Protein AF-A0AAD3AAC0-F1 (afdb_monomer_lite)

Sequence (88 aa):
MTIDFDFTVAINDIAPGTVSIINKSKGGSQYEWTFEGGIPSTSNQQHPGTITFADGGEHKIHLRVFNGSKYEERTKTLTLQPPIQADF

Secondary structure (DSSP, 8-state):
-B--EEEEESS-SBSSEEEEEEE--BS-SEEEEEETTEESSEE-SSS--EEEE-S-EEEEEEEEEEETTEEEEEEEEEEEBPP-----

Radius of gyration: 14.34 Å; chains: 1; bounding box: 39×17×46 Å

Foldseek 3Di:
DAWDKDKDWDPDLAFQTKIFIGTPDPQFDWKWKAKAQWVVRIDTDSGPTIITHHAFAKIKIKMWTDNPPDIDIDIDIRGGDGHDDPDD

Structure (mmCIF, N/CA/C/O backbone):
data_AF-A0AAD3AAC0-F1
#
_entry.id   AF-A0AAD3AAC0-F1
#
loop_
_atom_site.group_PDB
_atom_site.id
_atom_site.type_symbol
_atom_site.label_atom_id
_atom_site.label_alt_id
_atom_site.label_comp_id
_atom_site.label_asym_id
_atom_site.label_entity_id
_atom_site.label_seq_id
_atom_site.pdbx_PDB_ins_code
_atom_site.Cartn_x
_atom_site.Cartn_y
_atom_site.Cartn_z
_atom_site.occupancy
_atom_site.B_iso_or_equiv
_atom_site.auth_seq_id
_atom_site.auth_comp_id
_atom_site.auth_asym_id
_atom_site.auth_atom_id
_atom_site.pdbx_PDB_model_num
ATOM 1 N N . MET A 1 1 ? -6.857 7.746 17.002 1.00 88.12 1 MET A N 1
ATOM 2 C CA . MET A 1 1 ? -6.361 6.770 16.010 1.00 88.12 1 MET A CA 1
ATOM 3 C C . MET A 1 1 ? -5.031 7.292 15.498 1.00 88.12 1 MET A C 1
ATOM 5 O O . MET A 1 1 ? -4.788 8.484 15.635 1.00 88.12 1 MET A O 1
ATOM 9 N N . THR A 1 2 ? -4.148 6.434 15.002 1.00 93.38 2 THR A N 1
ATOM 10 C CA . THR A 1 2 ? -2.923 6.890 14.332 1.00 93.38 2 THR A CA 1
ATOM 11 C C . THR A 1 2 ? -2.807 6.131 13.031 1.00 93.38 2 THR A C 1
ATOM 13 O O . THR A 1 2 ? -2.805 4.900 13.055 1.00 93.38 2 THR A O 1
ATOM 16 N N . ILE A 1 3 ? -2.731 6.849 11.916 1.00 96.88 3 ILE A N 1
ATOM 17 C CA . ILE A 1 3 ? -2.528 6.259 10.599 1.00 96.88 3 ILE A CA 1
ATOM 18 C C . ILE A 1 3 ? -1.062 6.377 10.200 1.00 96.88 3 ILE A C 1
ATOM 20 O O . ILE A 1 3 ? -0.501 7.470 10.198 1.00 96.88 3 ILE A O 1
ATOM 24 N N . ASP A 1 4 ? -0.436 5.251 9.881 1.00 97.62 4 ASP A N 1
ATOM 25 C CA . ASP A 1 4 ? 0.880 5.225 9.256 1.00 97.62 4 ASP A CA 1
ATOM 26 C C . ASP A 1 4 ? 1.121 3.890 8.555 1.00 97.62 4 ASP A C 1
ATOM 28 O O . ASP A 1 4 ? 0.555 2.856 8.921 1.00 97.62 4 ASP A O 1
ATOM 32 N N . PHE A 1 5 ? 1.977 3.903 7.547 1.00 98.50 5 PHE A N 1
ATOM 33 C CA . PHE A 1 5 ? 2.449 2.698 6.881 1.00 98.50 5 PHE A CA 1
ATOM 34 C C . PHE A 1 5 ? 3.788 2.977 6.224 1.00 98.50 5 PHE A C 1
ATOM 36 O O . PHE A 1 5 ? 4.063 4.114 5.871 1.00 98.50 5 PHE A O 1
ATOM 43 N N . ASP A 1 6 ? 4.596 1.953 6.016 1.00 98.12 6 ASP A N 1
ATOM 44 C CA . ASP A 1 6 ? 5.796 2.026 5.190 1.00 98.12 6 ASP A CA 1
ATOM 45 C C . ASP A 1 6 ? 5.746 0.971 4.097 1.00 98.12 6 ASP A C 1
ATOM 47 O O . ASP A 1 6 ? 4.856 0.118 4.067 1.00 98.12 6 ASP A O 1
ATOM 51 N N . PHE A 1 7 ? 6.713 1.039 3.195 1.00 96.81 7 PHE A N 1
ATOM 52 C CA . PHE A 1 7 ? 6.905 0.038 2.171 1.00 96.81 7 PHE A CA 1
ATOM 53 C C .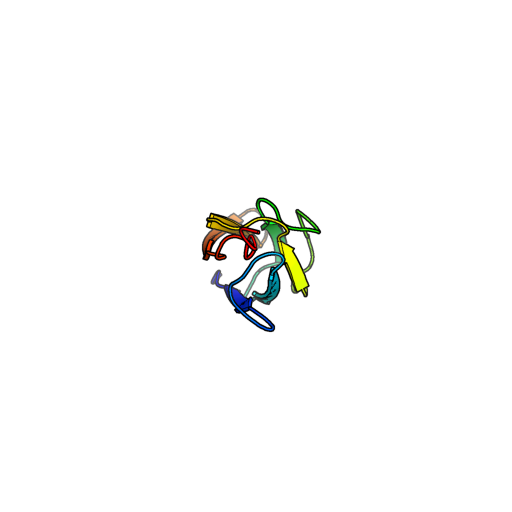 PHE A 1 7 ? 8.394 -0.203 1.927 1.00 96.81 7 PHE A C 1
ATOM 55 O O . PHE A 1 7 ? 9.224 0.673 2.169 1.00 96.81 7 PHE A O 1
ATOM 62 N N . THR A 1 8 ? 8.731 -1.399 1.454 1.00 95.50 8 THR A N 1
ATOM 63 C CA . THR A 1 8 ? 10.110 -1.785 1.130 1.00 95.50 8 THR A CA 1
ATOM 64 C C . THR A 1 8 ? 10.162 -2.465 -0.229 1.00 95.50 8 THR A C 1
ATOM 66 O O . THR A 1 8 ? 9.387 -3.390 -0.480 1.00 95.50 8 THR A O 1
ATOM 69 N N . VAL A 1 9 ? 11.092 -2.044 -1.082 1.00 93.06 9 VAL A N 1
ATOM 70 C CA . VAL A 1 9 ? 11.346 -2.667 -2.389 1.00 93.06 9 VAL A CA 1
ATOM 71 C C . VAL A 1 9 ? 12.220 -3.914 -2.195 1.00 93.06 9 VAL A C 1
ATOM 73 O O . VAL A 1 9 ? 13.193 -3.863 -1.448 1.00 93.06 9 VAL A O 1
ATOM 76 N N . ALA A 1 10 ? 11.858 -5.045 -2.810 1.00 78.69 10 ALA A N 1
ATOM 77 C CA . ALA A 1 10 ? 12.424 -6.357 -2.466 1.00 78.69 10 ALA A CA 1
ATOM 78 C C . ALA A 1 10 ? 13.814 -6.671 -3.060 1.00 78.69 10 ALA A C 1
ATOM 80 O O . ALA A 1 10 ? 14.540 -7.469 -2.471 1.00 78.69 10 ALA A O 1
ATOM 81 N N . ILE A 1 11 ? 14.179 -6.104 -4.218 1.00 75.62 11 ILE A N 1
ATOM 82 C CA . ILE A 1 11 ? 15.425 -6.451 -4.936 1.00 75.62 11 ILE A CA 1
ATOM 83 C C . ILE A 1 11 ? 16.171 -5.185 -5.366 1.00 75.62 11 ILE A C 1
ATOM 85 O O . ILE A 1 11 ? 17.288 -4.934 -4.921 1.00 75.62 11 ILE A O 1
ATOM 89 N N . ASN A 1 12 ? 15.544 -4.380 -6.217 1.00 78.81 12 ASN A N 1
ATOM 90 C CA . ASN A 1 12 ? 16.070 -3.135 -6.762 1.00 78.81 12 ASN A CA 1
ATOM 91 C C . ASN A 1 12 ? 14.905 -2.220 -7.148 1.00 78.81 12 ASN A C 1
ATOM 93 O O . ASN A 1 12 ? 13.769 -2.666 -7.295 1.00 78.81 12 ASN A O 1
ATOM 97 N N . ASP A 1 13 ? 15.186 -0.936 -7.310 1.00 87.44 13 ASP A N 1
ATOM 98 C CA . ASP A 1 13 ? 14.214 0.094 -7.664 1.00 87.44 13 ASP A CA 1
ATOM 99 C C . ASP A 1 13 ? 13.889 0.126 -9.165 1.00 87.44 13 ASP A C 1
ATOM 101 O O . ASP A 1 13 ? 13.428 1.148 -9.637 1.00 87.44 13 ASP A O 1
ATOM 105 N N . ILE A 1 14 ? 14.087 -0.959 -9.923 1.00 91.88 14 ILE A N 1
ATOM 106 C CA . ILE A 1 14 ? 13.817 -1.031 -11.371 1.00 91.88 14 ILE A CA 1
ATOM 107 C C . ILE A 1 14 ? 12.530 -1.822 -11.617 1.00 91.88 14 ILE A C 1
ATOM 109 O O . ILE A 1 14 ? 12.317 -2.872 -11.011 1.00 91.88 14 ILE A O 1
ATOM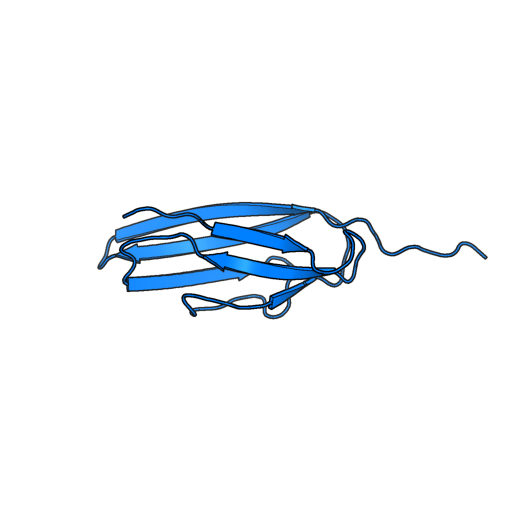 113 N N . ALA A 1 15 ? 11.680 -1.342 -12.523 1.00 91.94 15 ALA A N 1
ATOM 114 C CA . ALA A 1 15 ? 10.457 -2.037 -12.902 1.00 91.94 15 ALA A CA 1
ATOM 115 C C . ALA A 1 15 ? 10.719 -3.293 -13.775 1.00 91.94 15 ALA A C 1
ATOM 117 O O . ALA A 1 15 ? 11.602 -3.261 -14.638 1.00 91.94 15 ALA A O 1
ATOM 118 N N . PRO A 1 16 ? 9.947 -4.389 -13.606 1.00 93.12 16 PRO A N 1
ATOM 119 C CA . PRO A 1 16 ? 8.867 -4.563 -12.634 1.00 93.12 16 PRO A CA 1
ATOM 120 C C . PRO A 1 16 ? 9.385 -4.731 -11.195 1.00 93.12 16 PRO A C 1
ATOM 122 O O . PRO A 1 16 ? 10.223 -5.587 -10.911 1.00 93.12 16 PRO A O 1
ATOM 125 N N . GLY A 1 17 ? 8.838 -3.938 -10.272 1.00 93.25 17 GLY A N 1
ATOM 126 C CA . GLY A 1 17 ? 9.236 -3.907 -8.865 1.00 93.25 17 GLY A CA 1
ATOM 127 C C . GLY A 1 17 ? 8.212 -4.593 -7.964 1.00 93.25 17 GLY A C 1
ATOM 128 O O . GLY A 1 17 ? 7.013 -4.334 -8.061 1.00 93.25 17 GLY A O 1
ATOM 129 N N . THR A 1 18 ? 8.671 -5.450 -7.046 1.00 95.19 18 THR A N 1
ATOM 130 C CA . THR A 1 18 ? 7.821 -5.992 -5.970 1.00 95.19 18 THR A CA 1
ATOM 131 C C . THR A 1 18 ? 8.078 -5.244 -4.671 1.00 95.19 18 THR A C 1
ATOM 133 O O . THR A 1 18 ? 9.224 -5.105 -4.232 1.00 95.19 18 THR A O 1
ATOM 136 N N . VAL A 1 19 ? 6.998 -4.784 -4.046 1.00 96.12 19 VAL A N 1
ATOM 137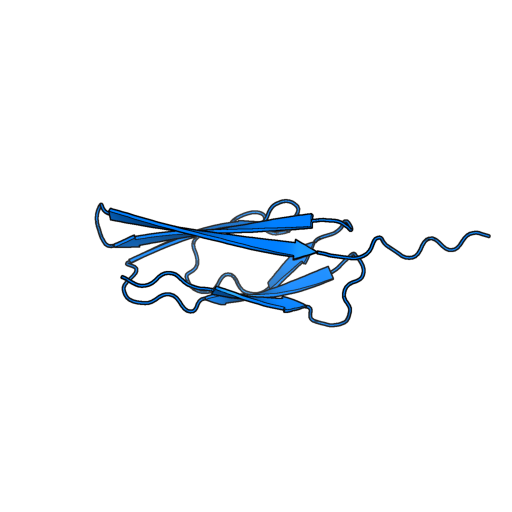 C CA . VAL A 1 19 ? 7.027 -3.944 -2.852 1.00 96.12 19 VAL A CA 1
ATOM 138 C C . VAL A 1 19 ? 6.226 -4.594 -1.733 1.00 96.12 19 VAL A C 1
ATOM 140 O O . VAL A 1 19 ? 5.071 -4.966 -1.916 1.00 96.12 19 VAL A O 1
ATOM 143 N N . SER A 1 20 ? 6.836 -4.722 -0.557 1.00 96.88 20 SER A N 1
ATOM 144 C CA . SER A 1 20 ? 6.165 -5.190 0.658 1.00 96.88 20 SER A CA 1
ATOM 145 C C . SER A 1 20 ? 5.577 -4.009 1.419 1.00 96.88 20 SER A C 1
ATOM 147 O O . SER A 1 20 ? 6.278 -3.024 1.654 1.00 96.88 20 SER A O 1
ATOM 149 N N . ILE A 1 21 ? 4.304 -4.100 1.803 1.00 98.00 21 ILE A N 1
ATOM 150 C CA . ILE A 1 21 ? 3.577 -3.044 2.514 1.00 98.00 21 ILE A CA 1
ATOM 151 C C . ILE A 1 21 ? 3.511 -3.367 4.007 1.00 98.00 21 ILE A C 1
ATOM 153 O O . ILE A 1 21 ? 3.049 -4.431 4.421 1.00 98.00 21 ILE A O 1
ATOM 157 N N . ILE A 1 22 ? 3.915 -2.407 4.836 1.00 97.75 22 ILE A N 1
ATOM 158 C CA . ILE A 1 22 ? 3.979 -2.536 6.291 1.00 97.75 22 ILE A CA 1
ATOM 159 C C . ILE A 1 22 ? 3.002 -1.544 6.916 1.00 97.75 22 ILE A C 1
ATOM 161 O O . ILE A 1 22 ? 3.295 -0.357 7.049 1.00 97.75 22 ILE A O 1
ATOM 165 N N . ASN A 1 23 ? 1.839 -2.026 7.347 1.00 97.81 23 ASN A N 1
ATOM 166 C CA . ASN A 1 23 ? 0.886 -1.202 8.085 1.00 97.81 23 ASN A CA 1
ATOM 167 C C . ASN A 1 23 ? 1.380 -0.938 9.519 1.00 97.81 23 ASN A C 1
ATOM 169 O O . ASN A 1 23 ? 1.599 -1.878 10.283 1.00 97.81 23 ASN A O 1
ATOM 173 N N . LYS A 1 24 ? 1.517 0.338 9.892 1.00 97.75 24 LYS A N 1
ATOM 174 C CA . LYS A 1 24 ? 1.914 0.804 11.235 1.00 97.75 24 LYS A CA 1
ATOM 175 C C . LYS A 1 24 ? 0.764 1.484 11.990 1.00 97.75 24 LYS A C 1
ATOM 177 O O . LYS A 1 24 ? 0.963 2.002 13.090 1.00 97.75 24 LYS A O 1
ATOM 182 N N . SER A 1 25 ? -0.435 1.481 11.414 1.00 96.94 25 SER A N 1
ATOM 183 C CA . SER A 1 25 ? -1.608 2.154 11.964 1.00 96.94 25 SER A CA 1
ATOM 184 C C . SER A 1 25 ? -2.101 1.477 13.242 1.00 96.94 25 SER A C 1
ATOM 186 O O . SER A 1 25 ? -2.059 0.253 13.377 1.00 96.94 25 SER A O 1
ATOM 188 N N . LYS A 1 26 ? -2.625 2.272 14.179 1.00 95.62 26 LYS A N 1
ATOM 189 C CA . LYS A 1 26 ? -3.157 1.807 15.468 1.00 95.62 26 LYS A CA 1
ATOM 190 C C . LYS A 1 26 ? -4.575 2.315 15.710 1.00 95.62 26 LYS A C 1
ATOM 192 O O . LYS A 1 26 ? -4.877 3.490 15.491 1.00 95.62 26 LYS A O 1
ATOM 197 N N . GLY A 1 27 ? -5.418 1.431 16.246 1.00 92.69 27 GLY A N 1
ATOM 198 C CA . GLY A 1 27 ? -6.795 1.749 16.632 1.00 92.69 27 GLY A CA 1
ATOM 199 C C . GLY A 1 27 ? -7.750 1.934 15.450 1.00 92.69 27 GLY A C 1
ATOM 200 O O . GLY A 1 27 ? -8.641 2.775 15.546 1.00 92.69 27 GLY A O 1
ATOM 201 N N . GLY A 1 28 ? -7.530 1.199 14.354 1.00 95.06 28 GLY A N 1
ATOM 202 C CA . GLY A 1 28 ? -8.443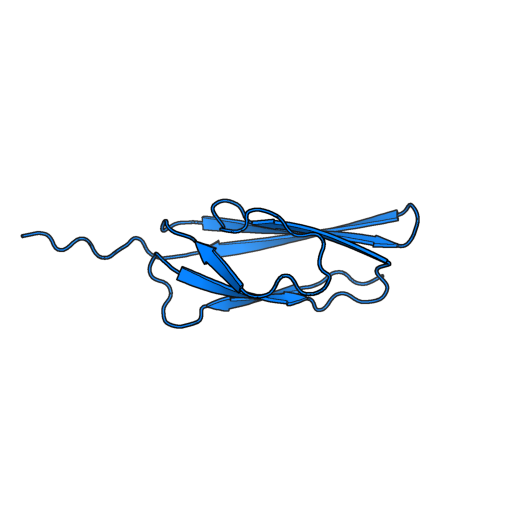 1.107 13.213 1.00 95.06 28 GLY A CA 1
ATOM 203 C C . GLY A 1 28 ? -9.279 -0.175 13.257 1.00 95.06 28 GLY A C 1
ATOM 204 O O . GLY A 1 28 ? -8.815 -1.195 13.761 1.00 95.06 28 GLY A O 1
ATOM 205 N N . SER A 1 29 ? -10.503 -0.113 12.740 1.00 95.75 29 SER A N 1
ATOM 206 C CA . SER A 1 29 ? -11.448 -1.229 12.616 1.00 95.75 29 SER A CA 1
ATOM 207 C C . SER A 1 29 ? -11.608 -1.733 11.177 1.00 95.75 29 SER A C 1
ATOM 209 O O . SER A 1 29 ? -11.999 -2.878 10.985 1.00 95.75 29 SER A O 1
ATOM 211 N N . GLN A 1 30 ? -11.314 -0.903 10.171 1.00 97.75 30 GLN A N 1
ATOM 212 C CA . GLN A 1 30 ? -11.346 -1.266 8.748 1.00 97.75 30 GLN A CA 1
ATOM 213 C C . GLN A 1 30 ? -10.236 -0.527 7.995 1.00 97.75 30 GLN A C 1
ATOM 215 O O . GLN A 1 30 ? -9.886 0.601 8.353 1.00 97.75 30 GLN A O 1
ATOM 220 N N . TYR A 1 31 ? -9.705 -1.173 6.957 1.00 98.25 31 TYR A N 1
ATOM 221 C CA . TYR A 1 31 ? -8.619 -0.679 6.116 1.00 98.25 31 TYR A CA 1
ATOM 222 C C . TYR A 1 31 ? -9.059 -0.728 4.655 1.00 98.25 31 TYR A C 1
ATOM 224 O O . TYR A 1 31 ? -9.646 -1.718 4.223 1.00 98.25 31 TYR A O 1
ATOM 232 N N . GLU A 1 32 ? -8.770 0.327 3.909 1.00 98.56 32 GLU A N 1
ATOM 233 C CA . GLU A 1 32 ? -8.956 0.399 2.463 1.00 98.56 32 GLU A CA 1
ATOM 234 C C . GLU A 1 32 ? -7.645 0.870 1.843 1.00 98.56 32 GLU A C 1
ATOM 236 O O . GLU A 1 32 ? -7.169 1.972 2.125 1.00 98.56 32 GLU A O 1
ATOM 241 N N . TRP A 1 33 ? -7.051 0.009 1.027 1.00 98.75 33 TRP A N 1
ATOM 242 C CA . TRP A 1 33 ? -5.819 0.279 0.304 1.00 98.75 33 TRP A CA 1
ATOM 243 C C . TRP A 1 33 ? -6.097 0.472 -1.178 1.00 98.75 33 TRP A C 1
ATOM 245 O O . TRP A 1 33 ? -6.849 -0.308 -1.766 1.00 98.75 33 TRP A O 1
ATOM 255 N N . THR A 1 34 ? -5.395 1.426 -1.782 1.00 98.81 34 THR A N 1
ATOM 256 C CA . THR A 1 34 ? -5.305 1.599 -3.235 1.00 98.81 34 THR A CA 1
ATOM 257 C C . THR A 1 34 ? -3.839 1.704 -3.637 1.00 98.81 34 THR A C 1
ATOM 259 O O . THR A 1 34 ? -3.083 2.475 -3.044 1.00 98.81 34 THR A O 1
ATOM 262 N N . PHE A 1 35 ? -3.445 0.940 -4.651 1.00 98.56 35 PHE A N 1
ATOM 263 C CA . PHE A 1 35 ? -2.095 0.885 -5.203 1.00 98.56 35 PHE A CA 1
ATOM 264 C C . PHE A 1 35 ? -2.154 1.285 -6.685 1.00 98.56 35 PHE A C 1
ATOM 266 O O . PHE A 1 35 ? -2.509 0.472 -7.540 1.00 98.56 35 PHE A O 1
ATOM 273 N N . GLU A 1 36 ? -1.855 2.545 -7.008 1.00 98.31 36 GLU A N 1
ATOM 274 C CA . GLU A 1 36 ? -1.934 3.043 -8.390 1.00 98.31 36 GLU A CA 1
ATOM 275 C C . GLU A 1 36 ? -0.887 2.355 -9.284 1.00 98.31 36 GLU A C 1
ATOM 277 O O . GLU A 1 36 ? 0.316 2.505 -9.082 1.00 98.31 36 GLU A O 1
ATOM 282 N N . GLY A 1 37 ? -1.341 1.576 -10.272 1.00 96.69 37 GLY A N 1
ATOM 283 C CA . GLY A 1 37 ? -0.465 0.755 -11.123 1.00 96.69 37 GLY A CA 1
ATOM 284 C C . GLY A 1 37 ? 0.051 -0.530 -10.455 1.00 96.69 37 GLY A C 1
ATOM 285 O O . GLY A 1 37 ? 0.886 -1.223 -11.033 1.00 96.69 37 GLY A O 1
ATOM 286 N N . GLY A 1 38 ? -0.435 -0.852 -9.252 1.00 97.38 38 GLY A N 1
ATOM 287 C CA . GLY A 1 38 ? -0.081 -2.064 -8.518 1.00 97.38 38 GLY A CA 1
ATOM 288 C C . GLY A 1 38 ? -1.013 -3.243 -8.808 1.00 97.38 38 GLY A C 1
ATOM 289 O O . GLY A 1 38 ? -2.189 -3.068 -9.136 1.00 97.38 38 GLY A O 1
ATOM 290 N N . ILE A 1 39 ? -0.494 -4.460 -8.643 1.00 97.25 39 ILE A N 1
ATOM 291 C CA . ILE A 1 39 ? -1.245 -5.718 -8.711 1.00 97.25 39 ILE A CA 1
ATOM 292 C C . ILE A 1 39 ? -1.037 -6.489 -7.393 1.00 97.25 39 ILE A C 1
ATOM 294 O O . ILE A 1 39 ? 0.100 -6.869 -7.098 1.00 97.25 39 ILE A O 1
ATOM 298 N N . PRO A 1 40 ? -2.103 -6.745 -6.603 1.00 98.00 40 PRO A N 1
ATOM 299 C CA . PRO A 1 40 ? -3.469 -6.231 -6.776 1.00 98.00 40 PRO A CA 1
ATOM 300 C C . PRO A 1 40 ? -3.541 -4.699 -6.633 1.00 98.00 40 PRO A C 1
ATOM 302 O O . PRO A 1 40 ? -2.714 -4.096 -5.955 1.00 98.00 40 PRO A O 1
ATOM 305 N N 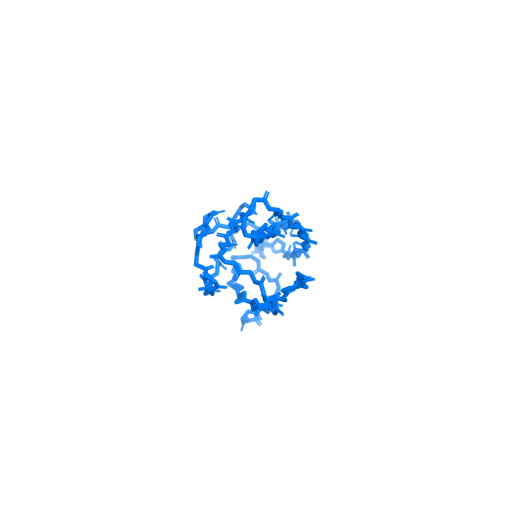. SER A 1 41 ? -4.551 -4.071 -7.244 1.00 98.00 41 SER A N 1
ATOM 306 C CA . SER A 1 41 ? -4.723 -2.607 -7.226 1.00 98.00 41 SER A CA 1
ATOM 307 C C . SER A 1 41 ? -5.410 -2.078 -5.966 1.00 98.00 41 SER A C 1
ATOM 309 O O . SER A 1 41 ? -5.341 -0.884 -5.679 1.00 98.00 41 SER A O 1
ATOM 311 N N . THR A 1 42 ? -6.070 -2.948 -5.199 1.00 98.62 42 THR A N 1
ATOM 312 C CA . THR A 1 42 ? -6.738 -2.608 -3.936 1.00 98.62 42 THR A CA 1
ATOM 313 C C . THR A 1 42 ? -6.623 -3.744 -2.924 1.00 98.62 42 THR A C 1
ATOM 315 O O . THR A 1 42 ? -6.336 -4.888 -3.283 1.00 98.62 42 THR A O 1
ATOM 318 N N . SER A 1 43 ? -6.836 -3.438 -1.643 1.00 98.62 43 SER A N 1
ATOM 319 C CA . SER A 1 43 ? -6.959 -4.444 -0.582 1.00 98.62 43 SER A CA 1
ATOM 320 C C . SER A 1 43 ? -7.768 -3.912 0.598 1.00 98.62 43 SER A C 1
ATOM 322 O O . SER A 1 43 ? -7.692 -2.732 0.933 1.00 98.62 43 SER A O 1
ATOM 324 N N . ASN A 1 44 ? -8.493 -4.800 1.278 1.00 98.31 44 ASN A N 1
ATOM 325 C CA . ASN A 1 44 ? -9.201 -4.499 2.528 1.00 98.31 44 ASN A CA 1
ATOM 326 C C . ASN A 1 44 ? -8.541 -5.167 3.746 1.00 98.31 44 ASN A C 1
ATOM 328 O O . ASN A 1 44 ? -9.060 -5.118 4.862 1.00 98.31 44 ASN A O 1
ATOM 332 N N . GLN A 1 45 ? -7.400 -5.831 3.544 1.00 98.25 45 GLN A N 1
ATOM 333 C CA . GLN A 1 45 ? -6.666 -6.483 4.621 1.00 98.25 45 GLN A CA 1
ATOM 334 C C . GLN A 1 45 ? -5.901 -5.448 5.448 1.00 98.25 45 GLN A C 1
ATOM 336 O O . GLN A 1 45 ? -5.326 -4.497 4.918 1.00 98.25 45 GLN A O 1
ATOM 341 N N . GLN A 1 46 ? -5.814 -5.672 6.761 1.00 97.12 46 GLN A N 1
ATOM 342 C CA . GLN A 1 46 ? -4.925 -4.880 7.616 1.00 97.12 46 GLN A CA 1
ATOM 343 C C . GLN A 1 46 ? -3.464 -4.977 7.147 1.00 97.12 46 GLN A C 1
ATOM 345 O O . GLN A 1 46 ? -2.735 -3.988 7.205 1.00 97.12 46 GLN A O 1
ATOM 350 N N . HIS A 1 47 ? -3.061 -6.148 6.650 1.00 96.88 47 HIS A N 1
ATOM 351 C CA . HIS A 1 47 ? -1.743 -6.416 6.087 1.00 96.88 47 HIS A CA 1
ATOM 352 C C . HIS A 1 47 ? -1.910 -6.890 4.637 1.00 96.88 47 HIS A C 1
ATOM 354 O O . HIS A 1 47 ? -2.182 -8.068 4.434 1.00 96.88 47 HIS A O 1
ATOM 360 N N . PRO A 1 48 ? -1.783 -6.001 3.635 1.00 97.00 48 PRO A N 1
ATOM 361 C CA . PRO A 1 48 ? -2.052 -6.350 2.238 1.00 97.00 48 PRO A CA 1
ATOM 362 C C . PRO A 1 48 ? -0.946 -7.200 1.586 1.00 97.00 48 PRO A C 1
ATOM 364 O O . PRO A 1 48 ? -1.136 -7.694 0.480 1.00 97.00 48 PRO A O 1
ATOM 367 N N . GLY A 1 49 ? 0.192 -7.393 2.262 1.00 96.62 49 GLY A N 1
ATOM 368 C CA . GLY A 1 49 ? 1.292 -8.225 1.779 1.00 96.62 49 GLY A CA 1
ATOM 369 C C . GLY A 1 49 ? 2.156 -7.510 0.742 1.00 96.62 49 GLY A C 1
ATOM 370 O O . GLY A 1 49 ? 2.595 -6.379 0.962 1.00 96.62 49 GLY A O 1
ATOM 371 N N . THR A 1 50 ? 2.435 -8.196 -0.363 1.00 96.81 50 THR A N 1
ATOM 372 C CA . THR A 1 50 ? 3.305 -7.722 -1.445 1.00 96.81 50 THR A CA 1
ATOM 373 C C . THR A 1 50 ? 2.503 -7.299 -2.666 1.00 96.81 50 THR A C 1
ATOM 375 O O . THR A 1 50 ? 1.604 -8.024 -3.086 1.00 96.81 50 THR A O 1
ATOM 378 N N . ILE A 1 51 ? 2.882 -6.173 -3.264 1.00 97.69 51 ILE A N 1
ATOM 379 C CA . ILE A 1 51 ? 2.259 -5.597 -4.456 1.00 97.69 51 ILE A CA 1
ATOM 380 C C . ILE A 1 51 ? 3.314 -5.491 -5.558 1.00 97.69 51 ILE A C 1
ATOM 382 O O . ILE A 1 51 ? 4.439 -5.054 -5.299 1.00 97.69 51 ILE A O 1
ATOM 386 N N . THR A 1 52 ? 2.962 -5.885 -6.779 1.00 96.38 52 THR A N 1
ATOM 387 C CA . THR A 1 52 ? 3.847 -5.779 -7.948 1.00 96.38 52 THR A CA 1
ATOM 388 C C . THR A 1 52 ? 3.456 -4.577 -8.800 1.00 96.38 52 THR A C 1
ATOM 390 O O . THR A 1 52 ? 2.283 -4.414 -9.122 1.00 96.38 52 THR A O 1
ATOM 393 N N . PHE A 1 53 ? 4.435 -3.765 -9.191 1.00 96.06 53 PHE A N 1
ATOM 394 C CA . PHE A 1 53 ? 4.284 -2.626 -10.097 1.00 96.06 53 PHE A CA 1
ATOM 395 C C . PHE A 1 53 ? 5.059 -2.924 -11.380 1.00 96.06 53 PHE A C 1
ATOM 397 O O . PHE A 1 53 ? 6.254 -3.215 -11.323 1.00 96.06 53 PHE A O 1
ATOM 404 N N . ALA A 1 54 ? 4.366 -2.933 -12.520 1.00 94.06 54 ALA A N 1
ATOM 405 C CA . ALA A 1 54 ? 4.944 -3.359 -13.796 1.00 94.06 54 ALA A CA 1
ATOM 406 C C . ALA A 1 54 ? 5.784 -2.268 -14.473 1.00 94.06 54 ALA A C 1
ATOM 408 O O . ALA A 1 54 ? 6.773 -2.582 -15.133 1.00 94.06 54 ALA A O 1
ATOM 409 N N . ASP A 1 55 ? 5.390 -1.011 -14.282 1.00 94.56 55 ASP A N 1
ATOM 410 C CA . ASP A 1 55 ? 5.976 0.148 -14.941 1.00 94.56 55 ASP A CA 1
ATOM 411 C C . ASP A 1 55 ? 6.919 0.910 -14.005 1.00 94.56 55 ASP A C 1
ATOM 413 O O . ASP A 1 55 ? 6.846 0.792 -12.782 1.00 94.56 55 ASP A O 1
ATOM 417 N N . GLY A 1 56 ? 7.833 1.679 -14.597 1.00 94.75 56 GLY A N 1
ATOM 418 C CA . GLY A 1 56 ? 8.604 2.680 -13.867 1.00 94.75 56 GLY A CA 1
ATOM 419 C C . GLY A 1 56 ? 7.814 3.980 -13.714 1.00 94.75 56 GLY A C 1
ATOM 420 O O . GLY A 1 56 ? 6.852 4.235 -14.437 1.00 94.75 56 GLY A O 1
ATOM 421 N N . GLY A 1 57 ? 8.274 4.841 -12.815 1.00 95.75 57 GLY A N 1
ATOM 422 C CA . GLY A 1 57 ? 7.665 6.126 -12.506 1.00 95.75 57 GLY A CA 1
ATOM 423 C C . GLY A 1 57 ? 7.156 6.201 -11.073 1.00 95.75 57 GLY A C 1
ATOM 424 O O . GLY A 1 57 ? 7.572 5.443 -10.195 1.00 95.75 57 GLY A O 1
ATOM 425 N N . GLU A 1 58 ? 6.287 7.179 -10.832 1.00 97.38 58 GLU A N 1
ATOM 426 C CA . GLU A 1 58 ? 5.656 7.386 -9.533 1.00 97.38 58 GLU A CA 1
ATOM 427 C C . GLU A 1 58 ? 4.360 6.582 -9.415 1.00 97.38 58 GLU A C 1
ATOM 429 O O . GLU A 1 58 ? 3.462 6.691 -10.248 1.00 97.38 58 GLU A O 1
ATOM 434 N N . HIS A 1 59 ? 4.238 5.837 -8.322 1.00 97.62 59 HIS A N 1
ATOM 435 C CA . HIS A 1 59 ? 3.055 5.077 -7.947 1.00 97.62 59 HIS A CA 1
ATOM 436 C C . HIS A 1 59 ? 2.587 5.522 -6.569 1.00 97.62 59 HIS A C 1
ATOM 438 O O . HIS A 1 59 ? 3.347 5.480 -5.596 1.00 97.62 59 HIS A O 1
ATOM 444 N N . LYS A 1 60 ? 1.326 5.936 -6.445 1.00 98.50 60 LYS A N 1
ATOM 445 C CA . LYS A 1 60 ? 0.776 6.303 -5.141 1.00 98.50 60 LYS A CA 1
ATOM 446 C C . LYS A 1 60 ? 0.190 5.092 -4.437 1.00 98.50 60 LYS A C 1
ATOM 448 O O . LYS A 1 60 ? -0.576 4.310 -5.002 1.00 98.50 60 LYS A O 1
ATOM 453 N N . ILE A 1 61 ? 0.530 4.984 -3.162 1.00 98.62 61 ILE A N 1
ATOM 454 C CA . ILE A 1 61 ? -0.048 4.029 -2.230 1.00 98.62 61 ILE A CA 1
ATOM 455 C C . ILE A 1 61 ? -0.914 4.831 -1.270 1.00 98.62 61 ILE A C 1
ATOM 457 O O . ILE A 1 61 ? -0.415 5.686 -0.532 1.00 98.62 61 ILE A O 1
ATOM 461 N N . HIS A 1 62 ? -2.211 4.562 -1.294 1.00 98.75 62 HIS A N 1
ATOM 462 C CA . HIS A 1 62 ? -3.202 5.234 -0.470 1.00 98.75 62 HIS A CA 1
ATOM 463 C C . HIS A 1 62 ? -3.758 4.259 0.559 1.00 98.75 62 HIS A C 1
ATOM 465 O O . HIS A 1 62 ? -4.177 3.156 0.215 1.00 98.75 62 HIS A O 1
ATOM 471 N N . LEU A 1 63 ? -3.781 4.687 1.815 1.00 98.69 63 LEU A N 1
ATOM 472 C CA . LEU A 1 63 ? -4.412 3.988 2.920 1.00 98.69 63 LEU A CA 1
ATOM 473 C C . LEU A 1 63 ? -5.511 4.870 3.496 1.00 98.69 63 LEU A C 1
ATOM 475 O O . LEU A 1 63 ? -5.236 5.993 3.913 1.00 98.69 63 LEU A O 1
ATOM 479 N N . ARG A 1 64 ? -6.720 4.334 3.614 1.00 98.44 64 ARG A N 1
ATOM 480 C CA . ARG A 1 64 ? -7.787 4.880 4.451 1.00 98.44 64 ARG A CA 1
ATOM 481 C C . ARG A 1 64 ? -8.080 3.912 5.592 1.00 98.44 64 ARG A C 1
ATOM 483 O O . ARG A 1 64 ? -8.267 2.717 5.372 1.00 98.44 64 ARG A O 1
ATOM 490 N N . VAL A 1 65 ? -8.107 4.423 6.820 1.00 98.31 65 VAL A N 1
ATOM 491 C CA . VAL A 1 65 ? -8.385 3.642 8.032 1.00 98.31 65 VAL A CA 1
ATOM 492 C C . VAL A 1 65 ? -9.607 4.206 8.727 1.00 98.31 65 VAL A C 1
ATOM 494 O O . VAL A 1 65 ? -9.661 5.398 9.021 1.00 98.31 65 VAL A O 1
ATOM 497 N N . PHE A 1 66 ? -10.565 3.340 9.033 1.00 97.75 66 PHE A N 1
ATOM 498 C CA . PHE A 1 66 ? -11.778 3.698 9.758 1.00 97.75 66 PHE A CA 1
ATOM 499 C C . PHE A 1 66 ? -11.658 3.323 11.231 1.00 97.75 66 PHE A C 1
ATOM 501 O O . PHE A 1 66 ? -11.057 2.307 11.573 1.00 97.75 66 PHE A O 1
ATOM 508 N N . ASN A 1 67 ? -12.289 4.108 12.096 1.00 95.19 67 ASN A N 1
ATOM 509 C CA . ASN A 1 67 ? -12.591 3.773 13.483 1.00 95.19 67 ASN A CA 1
ATOM 510 C C . ASN A 1 67 ? -14.050 4.171 13.747 1.00 95.19 67 ASN A C 1
ATOM 512 O O . ASN A 1 67 ? -14.369 5.345 13.971 1.00 95.19 67 ASN A O 1
ATOM 516 N N . GLY A 1 68 ? -14.947 3.188 13.635 1.00 93.50 68 GLY A N 1
ATOM 517 C CA . GLY A 1 68 ? -16.388 3.429 13.597 1.00 93.50 68 GLY A CA 1
ATOM 518 C C . GLY A 1 68 ? -16.782 4.225 12.349 1.00 93.50 68 GLY A C 1
ATOM 519 O O . GLY A 1 68 ? -16.426 3.854 11.236 1.00 93.50 68 GLY A O 1
ATOM 520 N N . SER A 1 69 ? -17.503 5.330 12.534 1.00 93.06 69 SER A N 1
ATOM 521 C CA . SER A 1 69 ? -17.944 6.223 11.452 1.00 93.06 69 SER A CA 1
ATOM 522 C C . SER A 1 69 ? -16.915 7.286 11.047 1.00 93.06 69 SER A C 1
ATOM 524 O O . SER A 1 69 ? -17.154 8.037 10.103 1.00 93.06 69 SER A O 1
ATOM 526 N N . LYS A 1 70 ? -15.779 7.379 11.749 1.00 95.50 70 LYS A N 1
ATOM 527 C CA . LYS A 1 70 ? -14.683 8.299 11.410 1.00 95.50 70 LYS A CA 1
ATOM 528 C C . LYS A 1 70 ? -13.611 7.571 10.615 1.00 95.50 70 LYS A C 1
ATOM 530 O O . LYS A 1 70 ? -13.375 6.388 10.851 1.00 95.50 70 LYS A O 1
ATOM 535 N N . TYR A 1 71 ? -12.913 8.294 9.748 1.00 96.88 71 TYR A N 1
ATOM 536 C CA . TYR A 1 71 ? -11.736 7.781 9.059 1.00 96.88 71 TYR A CA 1
ATOM 537 C C . TYR A 1 71 ? -10.622 8.824 8.991 1.00 96.88 71 TYR A C 1
ATOM 539 O O . TYR A 1 71 ? -10.869 10.025 9.079 1.00 96.88 71 TYR A O 1
ATOM 547 N N . GLU A 1 72 ? -9.399 8.337 8.832 1.00 97.81 72 GLU A N 1
ATOM 548 C CA . GLU A 1 72 ? -8.232 9.117 8.425 1.00 97.81 72 GLU A CA 1
ATOM 549 C C . GLU A 1 72 ? -7.620 8.449 7.196 1.00 97.81 72 GLU A C 1
ATOM 551 O O . GLU A 1 72 ? -7.806 7.252 6.963 1.00 97.81 72 GLU A O 1
ATOM 556 N N . GLU A 1 73 ? -6.882 9.217 6.405 1.00 98.19 73 GLU A N 1
ATOM 557 C CA . GLU A 1 73 ? -6.224 8.719 5.204 1.00 98.19 73 GLU A CA 1
ATOM 558 C C . GLU A 1 73 ? -4.784 9.222 5.103 1.00 98.19 73 GLU A C 1
ATOM 560 O O . GLU A 1 73 ? -4.412 10.258 5.661 1.00 98.19 73 GLU A O 1
ATOM 565 N N . ARG A 1 74 ? -3.939 8.429 4.445 1.00 98.44 74 ARG A N 1
ATOM 566 C CA . ARG A 1 74 ? -2.521 8.705 4.241 1.00 98.44 74 ARG A CA 1
ATOM 567 C C . ARG A 1 74 ? -2.086 8.196 2.879 1.00 98.44 74 ARG A C 1
ATOM 569 O O . ARG A 1 74 ? -2.460 7.103 2.467 1.00 98.44 74 ARG A O 1
ATOM 576 N N . THR A 1 75 ? -1.234 8.978 2.233 1.00 98.69 75 THR A N 1
ATOM 577 C CA . THR A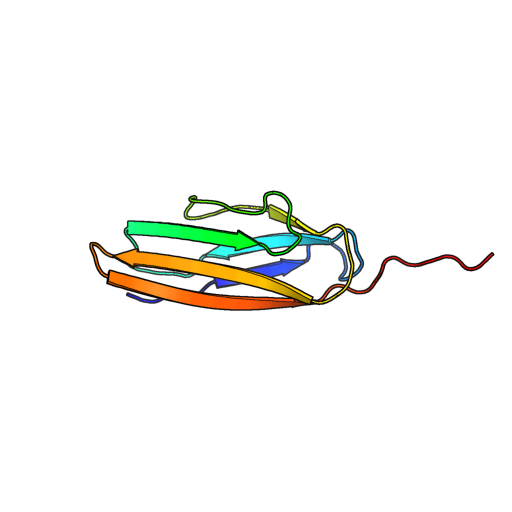 1 75 ? -0.656 8.665 0.927 1.00 98.69 75 THR A CA 1
ATOM 578 C C . THR A 1 75 ? 0.859 8.677 1.032 1.00 98.69 75 THR A C 1
ATOM 580 O O . THR A 1 75 ? 1.416 9.590 1.645 1.00 98.69 75 THR A O 1
ATOM 583 N N . LYS A 1 76 ? 1.526 7.699 0.418 1.00 98.50 76 LYS A N 1
ATOM 584 C CA . LYS A 1 76 ? 2.972 7.734 0.165 1.00 98.50 76 LYS A CA 1
ATOM 585 C C . LYS A 1 76 ? 3.244 7.393 -1.298 1.00 98.50 76 LYS A C 1
ATOM 587 O O . LYS A 1 76 ? 2.528 6.583 -1.883 1.00 98.50 76 LYS A O 1
ATOM 592 N N . THR A 1 77 ? 4.272 8.013 -1.866 1.00 98.25 77 THR A N 1
ATOM 593 C CA . THR A 1 77 ? 4.689 7.797 -3.255 1.00 98.25 77 THR A CA 1
ATOM 594 C C . THR A 1 77 ? 5.856 6.819 -3.293 1.00 98.25 77 THR A C 1
ATOM 596 O O . THR A 1 77 ? 6.864 7.034 -2.623 1.00 98.25 77 THR A O 1
ATOM 599 N N . LEU A 1 78 ? 5.706 5.752 -4.070 1.00 96.31 78 LEU A N 1
ATOM 600 C CA . LEU A 1 78 ? 6.771 4.858 -4.507 1.00 96.31 78 LEU A CA 1
ATOM 601 C C . LEU A 1 78 ? 7.310 5.378 -5.842 1.00 96.31 78 LEU A C 1
ATOM 603 O O . LEU A 1 78 ? 6.523 5.693 -6.728 1.00 96.31 78 LEU A O 1
ATOM 607 N N . THR A 1 79 ? 8.627 5.411 -6.010 1.00 96.00 79 THR A N 1
ATOM 608 C CA . THR A 1 79 ? 9.256 5.712 -7.300 1.00 96.00 79 THR A CA 1
ATOM 609 C C . THR A 1 79 ? 10.062 4.503 -7.750 1.00 96.00 79 THR A C 1
ATOM 611 O O . THR A 1 79 ? 10.896 4.010 -6.991 1.00 96.00 79 THR A O 1
ATOM 614 N N . LEU A 1 80 ? 9.805 4.033 -8.968 1.00 95.62 80 LEU A N 1
ATOM 615 C CA . LEU A 1 80 ? 10.586 2.998 -9.640 1.00 95.62 80 LEU A CA 1
ATOM 616 C C . LEU A 1 80 ? 11.282 3.590 -10.867 1.00 95.62 80 LEU A C 1
ATOM 618 O O . LEU A 1 80 ? 10.717 4.396 -11.601 1.00 95.62 80 LEU A O 1
ATOM 622 N N . GLN A 1 81 ? 12.516 3.184 -11.107 1.00 94.44 81 GLN A N 1
ATOM 623 C CA . GLN A 1 81 ? 13.225 3.421 -12.348 1.00 94.44 81 GLN A CA 1
ATOM 624 C C . GLN A 1 81 ? 12.552 2.643 -13.490 1.00 94.44 81 GLN A C 1
ATOM 626 O O . GLN A 1 81 ? 12.073 1.520 -13.281 1.00 94.44 81 GLN A O 1
ATOM 631 N N . PRO A 1 82 ? 12.525 3.213 -14.706 1.00 91.00 82 PRO A N 1
ATOM 632 C CA . PRO A 1 82 ? 12.086 2.500 -15.899 1.00 91.00 82 PRO A CA 1
ATOM 633 C C . PRO A 1 82 ? 12.856 1.186 -16.104 1.00 91.00 82 PRO A C 1
ATOM 635 O O . PRO A 1 82 ? 14.015 1.091 -15.688 1.00 91.00 82 PRO A O 1
ATOM 638 N N . PRO A 1 83 ? 12.255 0.189 -16.778 1.00 86.38 83 PRO A N 1
ATOM 639 C CA . PRO A 1 83 ? 12.970 -1.023 -17.153 1.00 86.38 83 PRO A CA 1
ATOM 640 C C . PRO A 1 83 ? 14.193 -0.670 -18.006 1.00 86.38 83 PRO A C 1
ATOM 642 O O . PRO A 1 83 ? 14.135 0.224 -18.853 1.00 86.38 83 PRO A O 1
ATOM 645 N N . ILE A 1 84 ? 15.298 -1.389 -17.799 1.00 83.88 84 ILE A N 1
ATOM 646 C CA . ILE A 1 84 ? 16.498 -1.227 -18.624 1.00 83.88 84 ILE A CA 1
ATOM 647 C C . ILE A 1 84 ? 16.135 -1.635 -20.055 1.00 83.88 84 ILE A C 1
ATOM 649 O O . ILE A 1 84 ? 15.985 -2.821 -20.351 1.00 83.88 84 ILE A O 1
ATOM 653 N N . GLN A 1 85 ? 15.995 -0.657 -20.948 1.00 74.69 85 GLN A N 1
ATOM 654 C CA . GLN A 1 85 ? 16.008 -0.920 -22.379 1.00 74.69 85 GLN A CA 1
ATOM 655 C C . GLN A 1 85 ? 17.461 -1.137 -22.794 1.00 74.69 85 GLN A C 1
ATOM 657 O O . GLN A 1 85 ? 18.289 -0.235 -22.686 1.00 74.69 85 GLN A O 1
ATOM 662 N N . ALA A 1 86 ? 17.782 -2.350 -23.237 1.00 65.06 86 ALA A N 1
ATOM 663 C CA . ALA A 1 86 ? 19.002 -2.566 -23.994 1.00 65.06 86 ALA A CA 1
ATOM 664 C C . ALA A 1 86 ? 18.794 -1.937 -25.378 1.00 65.06 86 ALA A C 1
ATOM 666 O O . ALA A 1 86 ? 18.037 -2.476 -26.186 1.00 65.06 86 ALA A O 1
ATOM 667 N N . ASP A 1 87 ? 19.417 -0.785 -25.621 1.00 64.88 87 ASP A N 1
ATOM 668 C CA . ASP A 1 87 ? 19.641 -0.305 -26.986 1.00 64.88 87 ASP A CA 1
ATOM 669 C C . ASP A 1 87 ? 20.607 -1.297 -27.656 1.00 64.88 87 ASP A C 1
ATOM 671 O O . ASP A 1 87 ? 21.719 -1.512 -27.162 1.00 64.88 87 ASP A O 1
ATOM 675 N N . PHE A 1 88 ? 20.150 -1.948 -28.728 1.00 63.38 88 PHE A N 1
ATOM 676 C CA . PHE A 1 88 ? 20.949 -2.834 -29.582 1.00 63.38 88 PHE A CA 1
ATOM 677 C C . PHE A 1 88 ? 21.292 -2.136 -30.896 1.00 63.38 88 PHE A C 1
ATOM 679 O O . PHE A 1 88 ? 20.401 -1.445 -31.442 1.00 63.38 88 PHE A O 1
#

pLDDT: mean 94.18, std 7.43, range [63.38, 98.81]